Protein AF-A0A3M1MMJ2-F1 (afdb_monomer_lite)

Foldseek 3Di:
DVVVVVVVCCVVVVVVVVVVVVVVVVVVVVVVLQVDDLAFDADPNDTDPSPNHVCNVCVVVVVVVVCVVCCVPPVDPVVVVVVCPDPVNVVVVVVVVVVD

Secondary structure (DSSP, 8-state):
-HHHHHHHHHHHHHHHHHHHHHHHHHHHHHHHHHH--SS--EETTEEPTT-S-HHHHTHHHHHHHHHHHHHHHTS-HHHHHHHHHSHHHHHHHHHHHHT-

Sequence (100 aa):
MTGIATEQIVTWLAPPLLGAFIGYLTNSIAIRMLFRPLRPWHVLGLRVPLTPGIIPARRGELAERMGETVGRHLLTADDVARVLGQEGFRRTLRRAVQEK

Structure (mmCIF, N/CA/C/O backbone):
data_AF-A0A3M1MMJ2-F1
#
_entry.id   AF-A0A3M1MMJ2-F1
#
loop_
_atom_site.group_PDB
_atom_site.id
_atom_site.type_symbol
_atom_site.label_atom_id
_atom_site.label_alt_id
_atom_site.label_comp_id
_atom_site.label_asym_id
_atom_site.label_entity_id
_atom_site.label_seq_id
_atom_site.pdbx_PDB_ins_code
_atom_site.Cartn_x
_atom_site.Cartn_y
_atom_site.Cartn_z
_atom_site.occupancy
_atom_site.B_iso_or_equiv
_atom_site.auth_seq_id
_atom_site.auth_comp_id
_atom_site.auth_asym_id
_atom_site.auth_atom_id
_atom_site.pdbx_PDB_model_num
ATOM 1 N N . MET A 1 1 ? 38.188 10.066 -35.995 1.00 54.19 1 MET A N 1
ATOM 2 C CA . MET A 1 1 ? 38.343 9.520 -34.624 1.00 54.19 1 MET A CA 1
ATOM 3 C C . MET A 1 1 ? 37.152 9.815 -33.706 1.00 54.19 1 MET A C 1
ATOM 5 O O . MET A 1 1 ? 37.003 9.114 -32.720 1.00 54.19 1 MET A O 1
ATOM 9 N N . THR A 1 2 ? 36.270 10.774 -34.021 1.00 62.38 2 THR A N 1
ATOM 10 C CA . THR A 1 2 ? 35.081 11.098 -33.204 1.00 62.38 2 THR A CA 1
ATOM 11 C C . THR A 1 2 ? 33.915 10.114 -33.366 1.00 62.38 2 THR A C 1
ATOM 13 O O . THR A 1 2 ? 33.275 9.794 -32.375 1.00 62.38 2 THR A O 1
ATOM 16 N N . GLY A 1 3 ? 33.685 9.557 -34.564 1.00 60.69 3 GLY A N 1
ATOM 17 C CA . GLY A 1 3 ? 32.563 8.631 -34.804 1.00 60.69 3 GLY 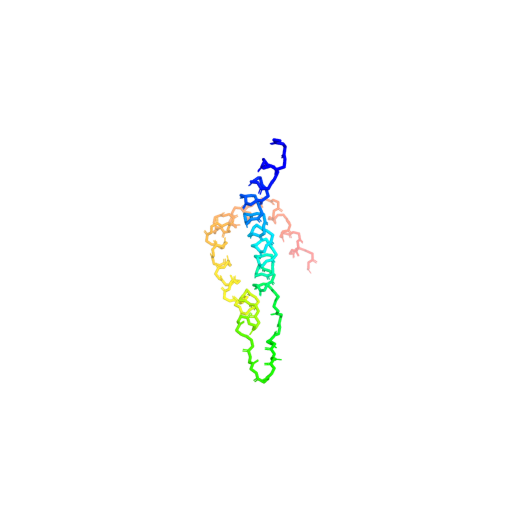A CA 1
ATOM 18 C C . GLY A 1 3 ? 32.635 7.313 -34.020 1.00 60.69 3 GLY A C 1
ATOM 19 O O . GLY A 1 3 ? 31.620 6.830 -33.543 1.00 60.69 3 GLY A O 1
ATOM 20 N N . ILE A 1 4 ? 33.837 6.764 -33.800 1.00 63.81 4 ILE A N 1
ATOM 21 C CA . ILE A 1 4 ? 34.007 5.489 -33.076 1.00 63.81 4 ILE A CA 1
ATOM 22 C C . ILE A 1 4 ? 33.649 5.649 -31.589 1.00 63.81 4 ILE A C 1
ATOM 24 O O . ILE A 1 4 ? 33.048 4.759 -30.997 1.00 63.81 4 ILE A O 1
ATOM 28 N N . ALA A 1 5 ? 33.962 6.804 -30.994 1.00 70.38 5 ALA A N 1
ATOM 29 C CA . ALA A 1 5 ? 33.637 7.089 -29.600 1.00 70.38 5 ALA A CA 1
ATOM 30 C C . ALA A 1 5 ? 32.126 7.279 -29.388 1.00 70.38 5 ALA A C 1
ATOM 32 O O . ALA A 1 5 ? 31.583 6.798 -28.397 1.00 70.38 5 ALA A O 1
ATOM 33 N N . THR A 1 6 ? 31.428 7.936 -30.322 1.00 74.44 6 THR A N 1
ATOM 34 C CA . THR A 1 6 ? 29.974 8.146 -30.222 1.00 74.44 6 THR A CA 1
ATOM 35 C C . THR A 1 6 ? 29.202 6.830 -30.347 1.00 74.44 6 THR A C 1
ATOM 37 O O . THR A 1 6 ? 28.338 6.559 -29.517 1.00 74.44 6 THR A O 1
ATOM 40 N N . GLU A 1 7 ? 29.569 5.974 -31.305 1.00 77.62 7 GLU A N 1
ATOM 41 C CA . GLU A 1 7 ? 28.973 4.637 -31.476 1.00 77.62 7 GLU A CA 1
ATOM 42 C C . GLU A 1 7 ? 29.192 3.747 -30.239 1.00 77.62 7 GLU A C 1
ATOM 44 O O . GLU A 1 7 ? 28.292 3.020 -29.805 1.00 77.62 7 GLU A O 1
ATOM 49 N N . GLN A 1 8 ? 30.367 3.847 -29.607 1.00 78.19 8 GLN A N 1
ATOM 50 C CA . GLN A 1 8 ? 30.656 3.135 -28.361 1.00 78.19 8 GLN A CA 1
ATOM 51 C C . GLN A 1 8 ? 29.820 3.661 -27.187 1.00 78.19 8 GLN A C 1
ATOM 53 O O . GLN A 1 8 ? 29.227 2.864 -26.465 1.00 78.19 8 GLN A O 1
ATOM 58 N N . ILE A 1 9 ? 29.699 4.980 -27.012 1.00 81.69 9 ILE A N 1
ATOM 59 C CA . ILE A 1 9 ? 28.876 5.562 -25.937 1.00 81.69 9 ILE A CA 1
ATOM 60 C C . ILE A 1 9 ? 27.416 5.121 -26.075 1.00 81.69 9 ILE A C 1
ATOM 62 O O . ILE A 1 9 ? 26.807 4.693 -25.094 1.00 81.69 9 ILE A O 1
ATOM 66 N N . VAL A 1 10 ? 26.866 5.177 -27.289 1.00 83.94 10 VAL A N 1
ATOM 67 C CA . VAL A 1 10 ? 25.486 4.752 -27.554 1.00 83.94 10 VAL A CA 1
ATOM 68 C C . VAL A 1 10 ? 25.312 3.264 -27.251 1.00 83.94 10 VAL A C 1
ATOM 70 O O . VAL A 1 10 ? 24.367 2.896 -26.560 1.00 83.94 10 VAL A O 1
ATOM 73 N N . THR A 1 11 ? 26.246 2.412 -27.677 1.00 87.69 11 THR A N 1
ATOM 74 C CA . THR A 1 11 ? 26.166 0.959 -27.450 1.00 87.69 11 THR A CA 1
ATOM 75 C C . THR A 1 11 ? 26.168 0.585 -25.964 1.00 87.69 11 THR A C 1
ATOM 77 O O . THR A 1 11 ? 25.446 -0.324 -25.558 1.00 87.69 11 THR A O 1
ATOM 80 N N . TRP A 1 12 ? 26.941 1.288 -25.133 1.00 90.62 12 TRP A N 1
ATOM 81 C CA . TRP A 1 12 ? 27.043 0.985 -23.701 1.00 90.62 12 TRP A CA 1
ATOM 82 C C . TRP A 1 12 ? 25.938 1.637 -22.865 1.00 90.62 12 TRP A C 1
ATOM 84 O O . TRP A 1 12 ? 25.525 1.078 -21.848 1.00 90.62 12 TRP A O 1
ATOM 94 N N . LEU A 1 13 ? 25.442 2.803 -23.284 1.00 91.12 13 LEU A N 1
ATOM 95 C CA . LEU A 1 13 ? 24.463 3.571 -22.518 1.00 91.12 13 LEU A CA 1
ATOM 96 C C . LEU A 1 13 ? 23.012 3.281 -22.926 1.00 91.12 13 LEU A C 1
ATOM 98 O O . LEU A 1 13 ? 22.111 3.391 -22.092 1.00 91.12 13 LEU A O 1
ATOM 102 N N . ALA A 1 14 ? 22.764 2.871 -24.173 1.00 92.19 14 ALA A N 1
ATOM 103 C CA . ALA A 1 14 ? 21.411 2.595 -24.650 1.00 92.19 14 ALA A CA 1
ATOM 104 C C . ALA A 1 14 ? 20.714 1.450 -23.886 1.00 92.19 14 ALA A C 1
ATOM 106 O O . ALA A 1 14 ? 19.574 1.659 -23.465 1.00 92.19 14 ALA A O 1
ATOM 107 N N . PRO A 1 15 ? 21.341 0.281 -23.624 1.00 94.06 15 PRO A N 1
ATOM 108 C CA . PRO A 1 15 ? 20.653 -0.813 -22.934 1.00 94.06 15 PRO A CA 1
ATOM 109 C C . PRO A 1 15 ? 20.248 -0.477 -21.485 1.00 94.06 15 PRO A C 1
ATOM 111 O O . PRO A 1 15 ? 19.088 -0.716 -21.136 1.00 94.06 15 PRO A O 1
ATOM 114 N N . PRO A 1 16 ? 21.112 0.128 -20.640 1.00 95.25 16 PRO A N 1
ATOM 115 C CA . PRO A 1 16 ? 20.719 0.560 -19.299 1.00 95.25 16 PRO A CA 1
ATOM 116 C C . PRO A 1 16 ? 19.618 1.622 -19.296 1.00 95.25 16 PRO A C 1
ATOM 118 O O . PRO A 1 16 ? 18.702 1.535 -18.481 1.00 95.25 16 PRO A O 1
ATOM 121 N N . LEU A 1 17 ? 19.667 2.602 -20.207 1.00 95.75 17 LEU A N 1
ATOM 122 C CA . LEU A 1 17 ? 18.630 3.635 -20.305 1.00 95.75 17 LEU A CA 1
ATOM 123 C C . LEU A 1 17 ? 17.279 3.044 -20.707 1.00 95.75 17 LEU A C 1
ATOM 125 O O . LEU A 1 17 ? 16.253 3.385 -20.116 1.00 95.75 17 LEU A O 1
ATOM 129 N N . LEU A 1 18 ? 17.277 2.126 -21.675 1.00 96.00 18 LEU A N 1
ATOM 130 C CA . LEU A 1 18 ? 16.062 1.439 -22.100 1.00 96.00 18 LEU A CA 1
ATOM 131 C C . LEU A 1 18 ? 15.495 0.577 -20.963 1.00 96.00 18 LEU A C 1
ATOM 133 O O . LEU A 1 18 ? 14.296 0.617 -20.689 1.00 96.00 18 LEU A O 1
ATOM 137 N N . GLY A 1 19 ? 16.365 -0.153 -20.259 1.00 96.12 19 GLY A N 1
ATOM 138 C CA . GLY A 1 19 ? 15.996 -0.947 -19.090 1.0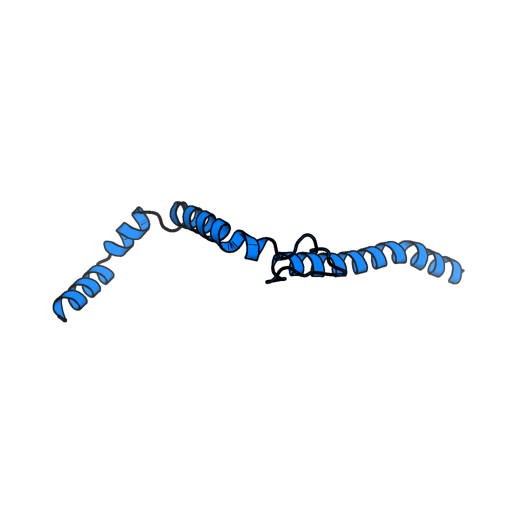0 96.12 19 GLY A CA 1
ATOM 139 C C . GLY A 1 19 ? 15.428 -0.091 -17.958 1.00 96.12 19 GLY A C 1
ATOM 140 O O . GLY A 1 19 ? 14.397 -0.439 -17.386 1.00 96.12 19 GLY A O 1
ATOM 141 N N . ALA A 1 20 ? 16.036 1.063 -17.682 1.00 96.50 20 ALA A N 1
ATOM 142 C CA . ALA A 1 20 ? 15.539 2.018 -16.697 1.00 96.50 20 ALA A CA 1
ATOM 143 C C . ALA A 1 20 ? 14.168 2.582 -17.095 1.00 96.50 20 ALA A C 1
ATOM 145 O O . ALA A 1 20 ? 13.275 2.659 -16.254 1.00 96.50 20 ALA A O 1
ATOM 146 N N . PHE A 1 21 ? 13.965 2.918 -18.372 1.00 97.50 21 PHE A N 1
ATOM 147 C CA . PHE A 1 21 ? 12.685 3.416 -18.876 1.00 97.50 21 PHE A CA 1
ATOM 148 C C . PHE A 1 21 ? 11.571 2.364 -18.770 1.00 97.50 21 PHE A C 1
ATOM 150 O O . PHE A 1 21 ? 10.510 2.638 -18.204 1.00 97.50 21 PHE A O 1
ATOM 157 N N . ILE A 1 22 ? 11.819 1.143 -19.253 1.00 97.12 22 ILE A N 1
ATOM 158 C CA . ILE A 1 22 ? 10.851 0.036 -19.191 1.00 97.12 22 ILE A CA 1
ATOM 159 C C . ILE A 1 22 ? 10.579 -0.356 -17.737 1.00 97.12 22 ILE A C 1
ATOM 161 O O . ILE A 1 22 ? 9.422 -0.557 -17.358 1.00 97.12 22 ILE A O 1
ATOM 165 N N . GLY A 1 23 ? 11.626 -0.435 -16.915 1.00 96.81 23 GLY A N 1
ATOM 166 C CA . GLY A 1 23 ? 11.525 -0.737 -15.492 1.00 96.81 23 GLY A CA 1
ATOM 167 C C . GLY A 1 23 ? 10.696 0.306 -14.752 1.00 96.81 23 GLY A C 1
ATOM 168 O O . GLY A 1 23 ? 9.767 -0.053 -14.032 1.00 96.81 23 GLY A O 1
ATOM 169 N N . TYR A 1 24 ? 10.959 1.594 -14.988 1.00 96.75 24 TYR A N 1
ATOM 170 C CA . TYR A 1 24 ? 10.187 2.688 -14.403 1.00 96.75 24 TYR A CA 1
ATOM 171 C C . TYR A 1 24 ? 8.714 2.632 -14.821 1.00 96.75 24 TYR A C 1
ATOM 173 O O . TYR A 1 24 ? 7.824 2.680 -13.967 1.00 96.75 24 TYR A O 1
ATOM 181 N N . LEU A 1 25 ? 8.448 2.472 -16.120 1.00 97.12 25 LEU A N 1
ATOM 182 C CA . LEU A 1 25 ? 7.090 2.411 -16.652 1.00 97.12 25 LEU A CA 1
ATOM 183 C C . LEU A 1 25 ? 6.315 1.220 -16.073 1.00 97.12 25 LEU A C 1
ATOM 185 O O . LEU A 1 25 ? 5.210 1.381 -15.552 1.00 97.12 25 LEU A O 1
ATOM 189 N N . THR A 1 26 ? 6.912 0.031 -16.112 1.00 95.00 26 THR A N 1
ATOM 190 C CA . THR A 1 26 ? 6.270 -1.208 -15.657 1.00 95.00 26 THR A CA 1
ATOM 191 C C . THR A 1 26 ? 6.067 -1.206 -14.145 1.00 95.00 26 THR A C 1
ATOM 193 O O . THR A 1 26 ? 4.986 -1.557 -13.676 1.00 95.00 26 THR A O 1
ATOM 196 N N . ASN A 1 27 ? 7.060 -0.756 -13.372 1.00 95.88 27 ASN A N 1
ATOM 197 C CA . ASN A 1 27 ? 6.954 -0.679 -11.916 1.00 95.88 27 ASN A CA 1
ATOM 198 C C . ASN A 1 27 ? 5.873 0.321 -11.482 1.00 95.88 27 ASN A C 1
ATOM 200 O O . ASN A 1 27 ? 5.074 0.028 -10.594 1.00 95.88 27 ASN A O 1
ATOM 204 N N . SER A 1 28 ? 5.785 1.470 -12.159 1.00 94.75 28 SER A N 1
ATOM 205 C CA . SER A 1 28 ? 4.716 2.449 -11.929 1.00 94.75 28 SER A CA 1
ATOM 206 C C . SER A 1 28 ? 3.327 1.837 -12.159 1.00 94.75 28 SER A C 1
ATOM 208 O O . SER A 1 28 ? 2.423 1.983 -11.328 1.00 94.75 28 SER A O 1
ATOM 210 N N . ILE A 1 29 ? 3.164 1.066 -13.240 1.00 92.19 29 ILE A N 1
ATOM 211 C CA . ILE A 1 29 ? 1.917 0.348 -13.532 1.00 92.19 29 ILE A CA 1
ATOM 212 C C . ILE A 1 29 ? 1.635 -0.721 -12.467 1.00 92.19 29 ILE A C 1
ATOM 214 O O . ILE A 1 29 ? 0.508 -0.795 -11.978 1.00 92.19 29 ILE A O 1
ATOM 218 N N . ALA A 1 30 ? 2.636 -1.504 -12.063 1.00 91.25 30 ALA A N 1
ATOM 219 C CA . ALA A 1 30 ? 2.491 -2.561 -11.063 1.00 91.25 30 ALA A CA 1
ATOM 220 C C . ALA A 1 30 ? 2.047 -2.012 -9.698 1.00 91.25 30 ALA A C 1
ATOM 222 O O . ALA A 1 30 ? 1.099 -2.527 -9.099 1.00 91.25 30 ALA A O 1
ATOM 223 N N . ILE A 1 31 ? 2.659 -0.912 -9.243 1.00 92.50 31 ILE A N 1
ATOM 224 C CA . ILE A 1 31 ? 2.233 -0.212 -8.024 1.00 92.50 31 ILE A CA 1
ATOM 225 C C . ILE A 1 31 ? 0.776 0.228 -8.171 1.00 92.50 31 ILE A C 1
ATOM 227 O O . ILE A 1 31 ? -0.037 -0.007 -7.276 1.00 92.50 31 ILE A O 1
ATOM 231 N N . ARG A 1 32 ? 0.397 0.798 -9.321 1.00 90.19 32 ARG A N 1
ATOM 232 C CA . ARG A 1 32 ? -0.993 1.198 -9.571 1.00 90.19 32 ARG A CA 1
ATOM 233 C C . ARG A 1 32 ? -1.956 0.005 -9.546 1.00 90.19 32 ARG A C 1
ATOM 235 O O . ARG A 1 32 ? -3.060 0.159 -9.024 1.00 90.19 32 ARG A O 1
ATOM 242 N N . MET A 1 33 ? -1.538 -1.167 -10.031 1.00 90.12 33 MET A N 1
ATOM 243 C CA . MET A 1 33 ? -2.328 -2.408 -10.049 1.00 90.12 33 MET A CA 1
ATOM 244 C C . MET A 1 33 ? -2.639 -2.963 -8.654 1.00 90.12 33 MET A C 1
ATOM 246 O O . MET A 1 33 ? -3.725 -3.506 -8.443 1.00 90.12 33 MET A O 1
ATOM 250 N N . LEU A 1 34 ? -1.743 -2.776 -7.678 1.00 89.31 34 LEU A N 1
ATOM 251 C CA . LEU A 1 34 ? -1.982 -3.197 -6.290 1.00 89.31 34 LEU A CA 1
ATOM 252 C C . LEU A 1 34 ? -3.189 -2.487 -5.661 1.00 89.31 34 LEU A C 1
ATOM 254 O O . LEU A 1 34 ? -3.933 -3.109 -4.900 1.00 89.31 34 LEU A O 1
ATOM 258 N N . PHE A 1 35 ? -3.392 -1.208 -6.000 1.00 88.31 35 PHE A N 1
ATOM 259 C CA . PHE A 1 35 ? -4.473 -0.371 -5.464 1.00 88.31 35 PHE A CA 1
ATOM 260 C C . PHE A 1 35 ? -5.696 -0.280 -6.392 1.00 88.31 35 PHE A C 1
ATOM 262 O O . PHE A 1 35 ? -6.817 -0.087 -5.921 1.00 88.31 35 PHE A O 1
ATOM 269 N N . ARG A 1 36 ? -5.506 -0.404 -7.710 1.00 85.19 36 ARG A N 1
ATOM 270 C CA . ARG A 1 36 ? -6.556 -0.341 -8.740 1.00 85.19 36 ARG A CA 1
ATOM 271 C C . ARG A 1 36 ? -6.285 -1.441 -9.769 1.00 85.19 36 ARG A C 1
ATOM 273 O O . ARG A 1 36 ? -5.341 -1.298 -10.531 1.00 85.19 36 ARG A O 1
ATOM 280 N N . PRO A 1 37 ? -7.119 -2.484 -9.870 1.00 78.12 37 PRO A N 1
ATOM 281 C CA . PRO A 1 37 ? -8.517 -2.279 -10.244 1.00 78.12 37 PRO A CA 1
ATOM 282 C C . PRO A 1 37 ? -9.504 -2.658 -9.137 1.00 78.12 37 PRO A C 1
ATOM 284 O O . PRO A 1 37 ? -9.341 -3.652 -8.441 1.00 78.12 37 PRO A O 1
ATOM 287 N N . LEU A 1 38 ? -10.563 -1.858 -8.988 1.00 79.06 38 LEU A N 1
ATOM 288 C CA . LEU A 1 38 ? -11.600 -2.044 -7.959 1.00 79.06 38 LEU A CA 1
ATOM 289 C C . LEU A 1 38 ? -12.559 -3.201 -8.281 1.00 79.06 38 LEU A C 1
ATOM 291 O O . LEU A 1 38 ? -13.317 -3.640 -7.422 1.00 79.06 38 LEU A O 1
ATOM 295 N N . ARG A 1 39 ? -12.553 -3.666 -9.532 1.00 79.56 39 ARG A N 1
ATOM 296 C CA . ARG A 1 39 ? -13.402 -4.743 -10.043 1.00 79.56 39 ARG A CA 1
ATOM 297 C C . ARG A 1 39 ? -12.541 -5.733 -10.831 1.00 79.56 39 ARG A C 1
ATOM 299 O O . ARG A 1 39 ? -11.561 -5.301 -11.439 1.00 79.56 39 ARG A O 1
ATOM 306 N N . PRO A 1 40 ? -12.881 -7.032 -10.827 1.00 80.81 40 PRO A N 1
ATOM 307 C CA . PRO A 1 40 ? -12.200 -8.015 -11.659 1.00 80.81 40 PRO A CA 1
ATOM 308 C C . PRO A 1 40 ? -12.394 -7.667 -13.135 1.00 80.81 40 PRO A C 1
ATOM 310 O O . PRO A 1 40 ? -13.510 -7.372 -13.571 1.00 80.81 40 PRO A O 1
ATOM 313 N N . TRP A 1 41 ? -11.305 -7.684 -13.894 1.00 83.38 41 TRP A N 1
ATOM 314 C CA . TRP A 1 41 ? -11.344 -7.483 -15.337 1.00 83.38 41 TRP A CA 1
ATOM 315 C C . TRP A 1 41 ? -11.339 -8.841 -16.036 1.00 83.38 41 TRP A C 1
ATOM 317 O O . TRP A 1 41 ? -10.620 -9.758 -15.633 1.00 83.38 41 TRP A O 1
ATOM 327 N N . HIS A 1 42 ? -12.151 -8.957 -17.084 1.00 84.88 42 HIS A N 1
ATOM 328 C CA . HIS A 1 42 ? -12.216 -10.137 -17.939 1.00 84.88 42 HIS A CA 1
ATOM 329 C C . HIS A 1 42 ? -11.774 -9.719 -19.336 1.00 84.88 42 HIS A C 1
ATOM 331 O O . HIS A 1 42 ? -12.365 -8.815 -19.925 1.00 84.88 42 HIS A O 1
ATOM 337 N N . VAL A 1 43 ? -10.725 -10.357 -19.845 1.00 85.56 43 VAL A N 1
ATOM 338 C CA . VAL A 1 43 ? -10.209 -10.125 -21.196 1.00 85.56 43 VAL A CA 1
ATOM 339 C C . VAL A 1 43 ? -10.243 -11.462 -21.919 1.00 85.56 43 VAL A C 1
ATOM 341 O O . VAL A 1 43 ? -9.764 -12.457 -21.383 1.00 85.56 43 VAL A O 1
ATOM 344 N N . LEU A 1 44 ? -10.845 -11.503 -23.112 1.00 82.69 44 LEU A N 1
ATOM 345 C CA . LEU A 1 44 ? -10.972 -12.726 -23.923 1.00 82.69 44 LEU A CA 1
ATOM 346 C C . LEU A 1 44 ? -11.605 -13.913 -23.159 1.00 82.69 44 LEU A C 1
ATOM 348 O O . LEU A 1 44 ? -11.228 -15.062 -23.353 1.00 82.69 44 LEU A O 1
ATOM 352 N N . GLY A 1 45 ? -12.549 -13.638 -22.251 1.00 82.56 45 GLY A N 1
ATOM 353 C CA . GLY A 1 45 ? -13.216 -14.663 -21.434 1.00 82.56 45 GLY A CA 1
ATOM 354 C C . GLY A 1 45 ? -12.396 -15.194 -20.250 1.00 82.56 45 GLY A C 1
ATOM 355 O O . GLY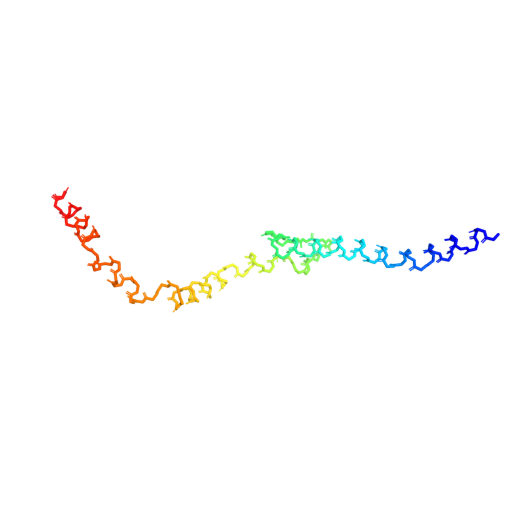 A 1 45 ? -12.935 -15.930 -19.428 1.00 82.56 45 GLY A O 1
ATOM 356 N N . LEU A 1 46 ? -11.131 -14.784 -20.103 1.00 82.50 46 LEU A N 1
ATOM 357 C CA . LEU A 1 46 ? -10.267 -15.150 -18.982 1.00 82.50 46 LEU A CA 1
ATOM 358 C C . LEU A 1 46 ? -10.198 -14.010 -17.959 1.00 82.50 46 LEU A C 1
ATOM 360 O O . LEU A 1 46 ? -10.085 -12.828 -18.299 1.00 82.50 46 LEU A O 1
ATOM 364 N N . ARG A 1 47 ? -10.265 -14.367 -16.674 1.00 81.50 47 ARG A N 1
ATOM 365 C CA . ARG A 1 47 ? -10.076 -13.414 -15.578 1.00 81.50 47 ARG A CA 1
ATOM 366 C C . ARG A 1 47 ? -8.601 -13.045 -15.484 1.00 81.50 47 ARG A C 1
ATOM 368 O O . ARG A 1 47 ? -7.750 -13.922 -15.353 1.00 81.50 47 ARG A O 1
ATOM 375 N N . VAL A 1 48 ? -8.308 -11.748 -15.496 1.00 83.06 48 VAL A N 1
ATOM 376 C CA . VAL A 1 48 ? -6.925 -11.271 -15.420 1.00 83.06 48 VAL A CA 1
ATOM 377 C C . VAL A 1 48 ? -6.361 -11.560 -14.017 1.00 83.06 48 VAL A C 1
ATOM 379 O O . VAL A 1 48 ? -6.980 -11.139 -13.026 1.00 83.06 48 VAL A O 1
ATOM 382 N N . PRO A 1 49 ? -5.212 -12.262 -13.898 1.00 72.31 49 PRO A N 1
ATOM 383 C CA . PRO A 1 49 ? -4.551 -12.467 -12.612 1.00 72.31 49 PRO A CA 1
ATOM 384 C C . PRO A 1 49 ? -4.183 -11.103 -12.014 1.00 72.31 49 PRO A C 1
ATOM 386 O O . PRO A 1 49 ? -3.848 -10.179 -12.746 1.00 72.31 49 PRO A O 1
ATOM 389 N N . LEU A 1 50 ? -4.273 -10.956 -10.688 1.00 72.19 50 LEU A N 1
ATOM 390 C CA . LEU A 1 50 ? -4.100 -9.673 -9.975 1.00 72.19 50 LEU A CA 1
ATOM 391 C C . LEU A 1 50 ? -5.244 -8.652 -10.174 1.00 72.19 50 LEU A C 1
ATOM 393 O O . LEU A 1 50 ? -5.062 -7.461 -9.921 1.00 72.19 50 LEU A O 1
ATOM 397 N N . THR A 1 51 ? -6.443 -9.104 -10.572 1.00 83.94 51 THR A N 1
ATOM 398 C CA . THR A 1 51 ? -7.664 -8.277 -10.563 1.00 83.94 51 THR A CA 1
ATOM 399 C C . THR A 1 51 ? -8.798 -8.920 -9.736 1.00 83.94 51 THR A C 1
ATOM 401 O O . THR A 1 51 ? -9.147 -10.094 -9.940 1.00 83.94 51 THR A O 1
ATOM 404 N N . PRO A 1 52 ? -9.438 -8.195 -8.796 1.00 81.31 52 PRO A N 1
ATOM 405 C CA . PRO A 1 52 ? -9.153 -6.827 -8.345 1.00 81.31 52 PRO A CA 1
ATOM 406 C C . PRO A 1 52 ? -7.791 -6.708 -7.637 1.00 81.31 52 PRO A C 1
ATOM 408 O O . PRO A 1 52 ? -7.183 -7.721 -7.295 1.00 81.31 52 PRO A O 1
ATOM 411 N N . GLY A 1 53 ? -7.310 -5.478 -7.439 1.00 87.06 53 GLY A N 1
ATOM 412 C CA . GLY A 1 53 ? -6.026 -5.223 -6.777 1.00 87.06 53 GLY A CA 1
ATOM 413 C C . GLY A 1 53 ? -5.957 -5.880 -5.392 1.00 87.06 53 GLY A C 1
ATOM 414 O O . GLY A 1 53 ? -6.970 -5.997 -4.699 1.00 87.06 53 GLY A O 1
ATOM 415 N N . ILE A 1 54 ? -4.766 -6.315 -4.972 1.00 86.25 54 ILE A N 1
ATOM 416 C CA . ILE A 1 54 ? -4.585 -7.103 -3.737 1.00 86.25 54 ILE A CA 1
ATOM 417 C C . ILE A 1 54 ? -5.045 -6.326 -2.494 1.00 86.25 54 ILE A C 1
ATOM 419 O O . ILE A 1 54 ? -5.714 -6.887 -1.625 1.00 86.25 54 ILE A O 1
ATOM 423 N N . ILE A 1 55 ? -4.727 -5.029 -2.424 1.00 88.12 55 ILE A N 1
ATOM 424 C CA . ILE A 1 55 ? -5.055 -4.172 -1.277 1.00 88.12 55 ILE A CA 1
ATOM 425 C C . ILE A 1 55 ? -6.573 -3.991 -1.122 1.00 88.12 55 ILE A C 1
ATOM 427 O O . ILE A 1 55 ? -7.092 -4.303 -0.049 1.00 88.12 55 ILE A O 1
ATOM 431 N N . PRO A 1 56 ? -7.334 -3.551 -2.149 1.00 85.00 56 PRO A N 1
ATOM 432 C CA . PRO A 1 56 ? -8.785 -3.453 -2.020 1.00 85.00 56 PRO A CA 1
ATOM 433 C C . PRO A 1 56 ? -9.457 -4.817 -1.807 1.00 85.00 56 PRO A C 1
ATOM 435 O O . PRO A 1 56 ? -10.462 -4.874 -1.098 1.00 85.00 56 PRO A O 1
ATOM 438 N N . ALA A 1 57 ? -8.904 -5.909 -2.353 1.00 87.56 57 ALA A N 1
ATOM 439 C CA . ALA A 1 57 ? -9.440 -7.258 -2.158 1.00 87.56 57 ALA A CA 1
ATOM 440 C C . ALA A 1 57 ? -9.361 -7.734 -0.695 1.00 87.56 57 ALA A C 1
ATOM 442 O O . ALA A 1 57 ? -10.265 -8.426 -0.234 1.00 87.56 57 ALA A O 1
ATOM 443 N N . ARG A 1 58 ? -8.314 -7.336 0.043 1.00 89.62 58 ARG A N 1
ATOM 444 C CA . ARG A 1 58 ? -8.080 -7.719 1.451 1.00 89.62 58 ARG A CA 1
ATOM 445 C C . ARG A 1 58 ? -8.264 -6.569 2.442 1.00 89.62 58 ARG A C 1
ATOM 447 O O . ARG A 1 58 ? -7.784 -6.639 3.568 1.00 89.62 58 ARG A O 1
ATOM 454 N N . ARG A 1 59 ? -8.981 -5.508 2.057 1.00 89.31 59 ARG A N 1
ATOM 455 C CA . ARG A 1 59 ? -9.155 -4.296 2.880 1.00 89.31 59 ARG A CA 1
ATOM 456 C C . ARG A 1 59 ? -9.685 -4.563 4.296 1.00 89.31 59 ARG A C 1
ATOM 458 O O . ARG A 1 59 ? -9.281 -3.869 5.218 1.00 89.31 59 ARG A O 1
ATOM 465 N N . GLY A 1 60 ? -10.573 -5.550 4.460 1.00 91.88 60 GLY A N 1
ATOM 466 C CA . GLY A 1 60 ? -11.141 -5.915 5.763 1.00 91.88 60 GLY A CA 1
ATOM 467 C C . GLY A 1 60 ? -10.097 -6.536 6.689 1.00 91.88 60 GLY A C 1
ATOM 468 O O . GLY A 1 60 ? -9.887 -6.042 7.788 1.00 91.88 60 GLY A O 1
ATOM 469 N N . GLU A 1 61 ? -9.376 -7.543 6.191 1.00 93.50 61 GLU A N 1
ATOM 470 C CA . GLU A 1 61 ? -8.264 -8.189 6.903 1.00 93.50 61 GLU A CA 1
ATOM 471 C C . GLU A 1 61 ? -7.159 -7.179 7.260 1.00 93.50 61 GLU A C 1
ATOM 473 O O . GLU A 1 61 ? -6.606 -7.205 8.358 1.00 93.50 61 GLU A O 1
ATOM 478 N N . LEU A 1 62 ? -6.854 -6.249 6.346 1.00 91.19 62 LEU A N 1
ATOM 479 C CA . LEU A 1 62 ? -5.890 -5.180 6.602 1.00 91.19 62 LEU A CA 1
ATOM 480 C C . LEU A 1 62 ? -6.351 -4.253 7.732 1.00 91.19 62 LEU A C 1
ATOM 482 O O . LEU A 1 62 ? -5.559 -3.947 8.617 1.00 91.19 62 LEU A O 1
ATOM 486 N N . ALA A 1 63 ? -7.612 -3.814 7.701 1.00 93.62 63 ALA A N 1
ATOM 487 C CA . ALA A 1 63 ? -8.176 -2.928 8.714 1.00 93.62 63 ALA A CA 1
ATOM 488 C C . ALA A 1 63 ? -8.177 -3.572 10.106 1.00 93.62 63 ALA A C 1
ATOM 490 O O . ALA A 1 63 ? -7.827 -2.907 11.077 1.00 93.62 63 ALA A O 1
ATOM 491 N N . GLU A 1 64 ? -8.505 -4.861 10.197 1.00 95.31 64 GLU A N 1
ATOM 492 C CA . GLU A 1 64 ? -8.473 -5.614 11.452 1.00 95.31 64 GLU A CA 1
ATOM 493 C C . GLU A 1 64 ? -7.054 -5.683 12.029 1.00 95.31 64 GLU A C 1
ATOM 495 O O . GLU A 1 64 ? -6.819 -5.235 13.151 1.00 95.31 64 GLU A O 1
ATOM 500 N N . ARG A 1 65 ? -6.075 -6.137 11.236 1.00 92.94 65 ARG A N 1
ATOM 501 C CA . ARG A 1 65 ? -4.672 -6.239 11.677 1.00 92.94 65 ARG A CA 1
ATOM 502 C C . ARG A 1 65 ? -4.064 -4.878 12.021 1.00 92.94 65 ARG A C 1
ATOM 504 O O . ARG A 1 65 ? -3.293 -4.760 12.976 1.00 92.94 65 ARG A O 1
ATOM 511 N N . MET A 1 66 ? -4.393 -3.842 11.245 1.00 90.88 66 MET A N 1
ATOM 512 C CA . MET A 1 66 ? -3.980 -2.469 11.540 1.00 90.88 66 MET A CA 1
ATOM 513 C C . MET A 1 66 ? -4.604 -1.982 12.847 1.00 90.88 66 MET A C 1
ATOM 515 O O . MET A 1 66 ? -3.882 -1.453 13.685 1.00 90.88 66 MET A O 1
ATOM 519 N N . GLY A 1 67 ? -5.904 -2.200 13.049 1.00 91.62 67 GLY A N 1
ATOM 520 C CA . GLY A 1 67 ? -6.607 -1.836 14.278 1.00 91.62 67 GLY A CA 1
ATOM 521 C C . GLY A 1 67 ? -6.032 -2.535 15.506 1.00 91.62 67 GLY A C 1
ATOM 522 O O . GLY A 1 67 ? -5.795 -1.888 16.519 1.00 91.62 67 GLY A O 1
ATOM 523 N N . GLU A 1 68 ? -5.716 -3.823 15.395 1.00 91.50 68 GLU A N 1
ATOM 524 C CA . GLU A 1 68 ? -5.081 -4.586 16.470 1.00 91.50 68 GLU A CA 1
ATOM 525 C C . GLU A 1 68 ? -3.685 -4.037 16.810 1.00 91.50 68 GLU A C 1
ATOM 527 O O . GLU A 1 68 ? -3.344 -3.837 17.975 1.00 91.50 68 GLU A O 1
ATOM 532 N N . THR A 1 69 ? -2.884 -3.727 15.787 1.00 90.75 69 THR A N 1
ATOM 533 C CA . THR A 1 69 ? -1.534 -3.169 15.961 1.00 90.75 69 THR A CA 1
ATOM 534 C C . THR A 1 69 ? -1.586 -1.770 16.582 1.00 90.75 69 THR A C 1
ATOM 536 O O . THR A 1 69 ? -0.864 -1.483 17.534 1.00 90.75 69 THR A O 1
ATOM 539 N N . VAL A 1 70 ? -2.470 -0.904 16.084 1.00 88.44 70 VAL A N 1
ATOM 540 C CA . VAL A 1 70 ? -2.680 0.452 16.613 1.00 88.44 70 VAL A CA 1
ATOM 541 C C . VAL A 1 70 ? -3.223 0.397 18.042 1.00 88.44 70 VAL A C 1
ATOM 543 O O . VAL A 1 70 ? -2.723 1.114 18.905 1.00 88.44 70 VAL A O 1
ATOM 546 N N . GLY A 1 71 ? -4.188 -0.480 18.321 1.00 85.94 71 GLY A N 1
ATOM 547 C CA . GLY A 1 71 ? -4.750 -0.669 19.658 1.00 85.94 71 GLY A CA 1
ATOM 548 C C . GLY A 1 71 ? -3.708 -1.140 20.670 1.00 85.94 71 GLY A C 1
ATOM 549 O O . GLY A 1 71 ? -3.6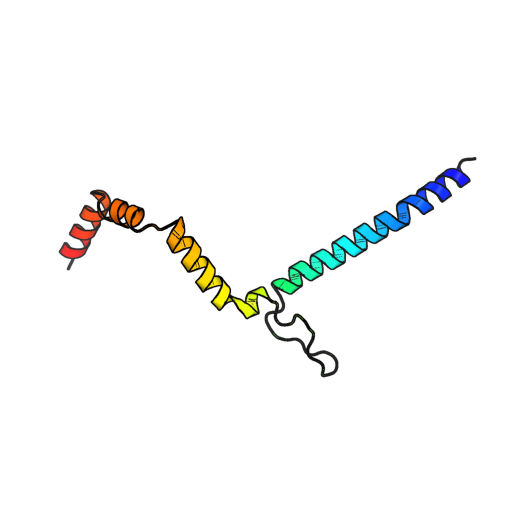63 -0.634 21.785 1.00 85.94 71 GLY A O 1
ATOM 550 N N . ARG A 1 72 ? -2.811 -2.051 20.273 1.00 83.31 72 ARG A N 1
ATOM 551 C CA . ARG A 1 72 ? -1.740 -2.539 21.154 1.00 83.31 72 ARG A CA 1
ATOM 552 C C . ARG A 1 72 ? -0.632 -1.512 21.402 1.00 83.31 72 ARG A C 1
ATOM 554 O O . ARG A 1 72 ? -0.068 -1.510 22.491 1.00 83.31 72 ARG A O 1
ATOM 561 N N . HIS A 1 73 ? -0.297 -0.676 20.417 1.00 81.38 73 HIS A N 1
ATOM 562 C CA . HIS A 1 73 ? 0.919 0.150 20.479 1.00 81.38 73 HIS A CA 1
ATOM 563 C C . HIS A 1 73 ? 0.691 1.660 20.608 1.00 81.38 73 HIS A C 1
ATOM 565 O O . HIS A 1 73 ? 1.582 2.348 21.095 1.00 81.38 73 HIS A O 1
ATOM 571 N N . LEU A 1 74 ? -0.453 2.190 20.167 1.00 80.88 74 LEU A N 1
ATOM 572 C CA . LEU A 1 74 ? -0.723 3.637 20.133 1.00 80.88 74 LEU A CA 1
ATOM 573 C C . LEU A 1 74 ? -1.870 4.066 21.053 1.00 80.88 74 LEU A C 1
ATOM 575 O O . LEU A 1 74 ? -1.932 5.228 21.441 1.00 80.88 74 LEU A O 1
ATOM 579 N N . LEU A 1 75 ? -2.786 3.154 21.384 1.00 78.19 75 LEU A N 1
ATOM 580 C CA . LEU A 1 75 ? -3.936 3.411 22.253 1.00 78.19 75 LEU A CA 1
ATOM 581 C C . LEU A 1 75 ? -3.928 2.432 23.425 1.00 78.19 75 LEU A C 1
ATOM 583 O O . LEU A 1 75 ? -4.819 1.595 23.565 1.00 78.19 75 LEU A O 1
ATOM 587 N N . THR A 1 76 ? -2.896 2.529 24.263 1.00 81.81 76 THR A N 1
ATOM 588 C CA . THR A 1 76 ? -2.819 1.691 25.461 1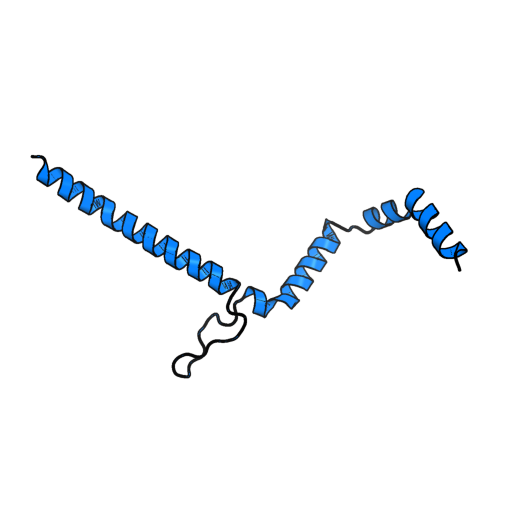.00 81.81 76 THR A CA 1
ATOM 589 C C . THR A 1 76 ? -3.933 2.054 26.446 1.00 81.81 76 THR A C 1
ATOM 591 O O . THR A 1 76 ? -4.411 3.192 26.491 1.00 81.81 76 THR A O 1
ATOM 594 N N . ALA A 1 77 ? -4.350 1.084 27.264 1.00 78.75 77 ALA A N 1
AT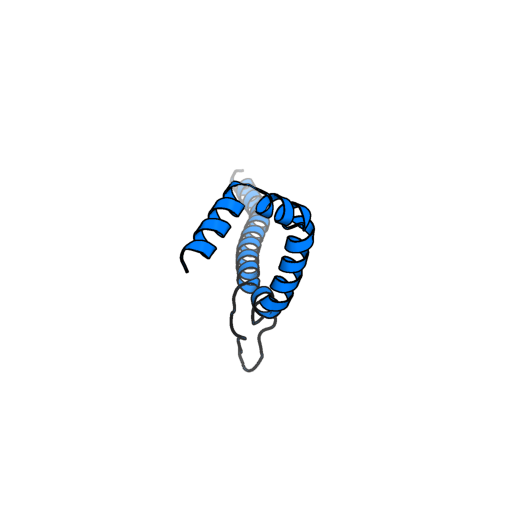OM 595 C CA . ALA A 1 77 ? -5.347 1.317 28.309 1.00 78.75 77 ALA A CA 1
ATOM 596 C C . ALA A 1 77 ? -4.927 2.455 29.261 1.00 78.75 77 ALA A C 1
ATOM 598 O O . ALA A 1 77 ? -5.774 3.228 29.708 1.00 78.75 77 ALA A O 1
ATOM 599 N N . ASP A 1 78 ? -3.622 2.601 29.501 1.00 80.50 78 ASP A N 1
ATOM 600 C CA . ASP A 1 78 ? -3.049 3.651 30.342 1.00 80.50 78 ASP A CA 1
ATOM 601 C C . ASP A 1 78 ? -3.199 5.047 29.728 1.00 80.50 78 ASP A C 1
ATOM 603 O O . ASP A 1 78 ? -3.522 6.002 30.439 1.00 80.50 78 ASP A O 1
ATOM 607 N N . ASP A 1 79 ? -3.017 5.186 28.411 1.00 82.81 79 ASP A N 1
ATOM 608 C CA . ASP A 1 79 ? -3.211 6.467 27.724 1.00 82.81 79 ASP A CA 1
ATOM 609 C C . ASP A 1 79 ? -4.684 6.893 27.750 1.00 82.81 79 ASP A C 1
ATOM 611 O O . ASP A 1 79 ? -4.991 8.057 28.024 1.00 82.81 79 ASP A O 1
ATOM 615 N N . VAL A 1 80 ? -5.609 5.944 27.564 1.00 84.19 80 VAL A N 1
ATOM 616 C CA . VAL A 1 80 ? -7.052 6.200 27.694 1.00 84.19 80 VAL A CA 1
ATOM 617 C C . VAL A 1 80 ? -7.406 6.593 29.131 1.00 84.19 80 VAL A C 1
ATOM 619 O O . VAL A 1 80 ? -8.079 7.604 29.345 1.00 84.19 80 VAL A O 1
ATOM 622 N N . ALA A 1 81 ? -6.914 5.855 30.131 1.00 83.19 81 ALA A N 1
ATOM 623 C CA . ALA A 1 81 ? -7.150 6.157 31.542 1.00 83.19 81 ALA A CA 1
ATOM 624 C C . ALA A 1 81 ? -6.608 7.541 31.935 1.00 83.19 81 ALA A C 1
ATOM 626 O O . ALA A 1 81 ? -7.277 8.293 32.650 1.00 83.19 81 ALA A O 1
ATOM 627 N N . ARG A 1 82 ? -5.432 7.917 31.417 1.00 85.75 82 ARG A N 1
ATOM 628 C CA . ARG A 1 82 ? -4.828 9.236 31.632 1.00 85.75 82 ARG A CA 1
ATOM 629 C C . ARG A 1 82 ? -5.714 10.355 31.088 1.00 85.75 82 ARG A C 1
ATOM 631 O O . ARG A 1 82 ? -5.952 11.323 31.807 1.00 85.75 82 ARG A O 1
ATOM 638 N N . VAL A 1 83 ? -6.228 10.224 29.862 1.00 86.06 83 VAL A N 1
ATOM 639 C CA . VAL A 1 83 ? -7.113 11.236 29.252 1.00 86.06 83 VAL A CA 1
ATOM 640 C C . VAL A 1 83 ? -8.436 11.351 30.015 1.00 86.06 83 VAL A C 1
ATOM 642 O O . VAL A 1 83 ? -8.871 12.459 30.322 1.00 86.06 83 VAL A O 1
ATOM 645 N N . LEU A 1 84 ? -9.050 10.226 30.396 1.00 84.50 84 LEU A N 1
ATOM 646 C CA . LEU A 1 84 ? -10.289 10.221 31.187 1.00 84.50 84 LEU A CA 1
ATOM 647 C C . LEU A 1 84 ? -10.095 10.815 32.595 1.00 84.50 84 LEU A C 1
ATOM 649 O O . LEU A 1 84 ? -11.016 11.408 33.164 1.00 84.50 84 LEU A O 1
ATOM 653 N N . GLY A 1 85 ? -8.895 10.661 33.161 1.00 84.06 85 GLY A N 1
ATOM 654 C CA . GLY A 1 85 ? -8.511 11.208 34.460 1.00 84.06 85 GLY A CA 1
ATOM 655 C C . GLY A 1 85 ? -8.289 12.721 34.465 1.00 84.06 85 GLY A C 1
ATOM 656 O O . GLY A 1 85 ? -8.350 13.331 35.534 1.00 84.06 85 GLY A O 1
ATOM 657 N N . GLN A 1 86 ? -8.077 13.347 33.303 1.00 89.00 86 GLN A N 1
ATOM 658 C CA . GLN A 1 86 ? -7.829 14.784 33.228 1.00 89.00 86 GLN A CA 1
ATOM 659 C C . GLN A 1 86 ? -9.043 15.593 33.687 1.00 89.00 86 GLN A C 1
ATOM 661 O O . GLN A 1 86 ? -10.181 15.375 33.259 1.00 89.00 86 GLN A O 1
ATOM 666 N N . GLU A 1 87 ? -8.788 16.604 34.520 1.00 81.56 87 GLU A N 1
ATOM 667 C CA . GLU A 1 87 ? -9.841 17.484 35.026 1.00 81.56 87 GLU A CA 1
ATOM 668 C C . GLU A 1 87 ? -10.640 18.157 33.907 1.00 81.56 87 GLU A C 1
ATOM 670 O O . GLU A 1 87 ? -11.848 18.329 34.045 1.00 81.56 87 GLU A O 1
ATOM 675 N N . GLY A 1 88 ? -9.991 18.497 32.789 1.00 84.06 88 GLY A N 1
ATOM 676 C CA . GLY A 1 88 ? -10.655 19.081 31.623 1.00 84.06 88 GLY A CA 1
ATOM 677 C C . GLY A 1 88 ? -11.754 18.176 31.063 1.00 84.06 88 GLY A C 1
ATOM 678 O O . GLY A 1 88 ? -12.886 18.621 30.891 1.00 84.06 88 GLY A O 1
ATOM 679 N N . PHE A 1 89 ? -11.461 16.887 30.871 1.00 86.44 89 PHE A N 1
ATOM 680 C CA . PHE A 1 89 ? -12.437 15.915 30.376 1.00 86.44 89 PHE A CA 1
ATOM 681 C C . PHE A 1 89 ? -13.564 15.667 31.390 1.00 86.44 89 PHE A C 1
ATOM 683 O O . PHE A 1 89 ? -14.745 15.662 31.032 1.00 86.44 89 PHE A O 1
ATOM 690 N N . ARG A 1 90 ? -13.221 15.560 32.682 1.00 84.75 90 ARG A N 1
ATOM 691 C CA . ARG A 1 90 ? -14.201 15.397 33.774 1.00 84.75 90 ARG A CA 1
ATOM 692 C C . ARG A 1 90 ? -15.159 16.586 33.886 1.00 84.75 90 ARG A C 1
ATOM 694 O O . ARG A 1 90 ? -16.339 16.386 34.171 1.00 84.75 90 ARG A O 1
ATOM 701 N N . ARG A 1 91 ? -14.681 17.815 33.660 1.00 84.94 91 ARG A N 1
ATOM 702 C CA . ARG A 1 91 ? -15.521 19.027 33.638 1.00 84.94 91 ARG A CA 1
ATOM 703 C C . ARG A 1 91 ? -16.499 19.006 32.462 1.00 84.94 91 ARG A C 1
ATOM 705 O O . ARG A 1 91 ? -17.673 19.309 32.664 1.00 84.94 91 ARG A O 1
ATOM 712 N N . THR A 1 92 ? -16.047 18.595 31.276 1.00 85.94 92 THR A N 1
ATOM 713 C CA . THR A 1 92 ? -16.904 18.458 30.085 1.00 85.94 92 THR A CA 1
ATOM 714 C C . THR A 1 92 ? -17.983 17.396 30.285 1.00 85.94 92 THR A C 1
ATOM 716 O O . THR A 1 92 ? -19.153 17.668 30.029 1.00 85.94 92 THR A O 1
ATOM 719 N N . LEU A 1 93 ? -17.621 16.227 30.829 1.00 86.38 93 LEU A N 1
ATOM 720 C CA . LEU A 1 93 ? -18.588 15.178 31.167 1.00 86.38 93 LEU A CA 1
ATOM 721 C C . LEU A 1 93 ? -19.628 15.653 32.188 1.00 86.38 93 LEU A C 1
ATOM 723 O O . LEU A 1 93 ? -20.816 15.402 32.011 1.00 86.38 93 LEU A O 1
ATOM 727 N N . ARG A 1 94 ? -19.205 16.361 33.245 1.00 86.38 94 ARG A N 1
ATOM 728 C CA . ARG A 1 94 ? -20.133 16.895 34.255 1.00 86.38 94 ARG A CA 1
ATOM 729 C C . ARG A 1 94 ? -21.121 17.902 33.668 1.00 86.38 94 ARG A C 1
ATOM 731 O O . ARG A 1 94 ? -22.292 17.835 34.018 1.00 86.38 94 ARG A O 1
ATOM 738 N N . ARG A 1 95 ? -20.677 18.789 32.770 1.00 87.88 95 ARG A N 1
ATOM 739 C CA . ARG A 1 95 ? -21.577 19.719 32.065 1.00 87.88 95 ARG A CA 1
ATOM 740 C C . ARG A 1 95 ? -22.579 18.984 31.179 1.00 87.88 95 ARG A C 1
ATOM 742 O O . ARG A 1 95 ? -23.769 19.226 31.308 1.00 87.88 95 ARG A O 1
ATOM 749 N N . ALA A 1 96 ? -22.109 18.047 30.356 1.00 86.38 96 ALA A N 1
ATOM 750 C CA . ALA A 1 96 ? -22.964 17.309 29.427 1.00 86.38 96 ALA A CA 1
ATOM 751 C C . ALA A 1 96 ? -24.044 16.462 30.129 1.00 86.38 96 ALA A C 1
ATOM 753 O O . ALA A 1 96 ? -25.116 16.249 29.572 1.00 86.38 96 ALA A O 1
ATOM 754 N N . VAL A 1 97 ? -23.773 15.978 31.347 1.00 89.62 97 VAL A N 1
ATOM 755 C CA . VAL A 1 97 ? -24.750 15.236 32.163 1.00 89.62 97 VAL A CA 1
ATOM 756 C C . VAL A 1 97 ? -25.744 16.167 32.871 1.00 89.62 97 VAL A C 1
ATOM 758 O O . VAL A 1 97 ? -26.872 15.754 33.105 1.00 89.62 97 VAL A O 1
ATOM 761 N N . GLN A 1 98 ? -25.353 17.403 33.204 1.00 85.38 98 GLN A N 1
ATOM 762 C CA . GLN A 1 98 ? -26.230 18.397 33.844 1.00 85.38 98 GLN A CA 1
ATOM 763 C C . GLN A 1 98 ? -27.123 19.172 32.859 1.00 85.38 98 GLN A C 1
ATOM 765 O O . GLN A 1 98 ? -28.088 19.790 33.291 1.00 85.38 98 GLN A O 1
ATOM 770 N N . GLU A 1 99 ? -26.812 19.156 31.560 1.00 70.19 99 GLU A N 1
ATOM 771 C CA . GLU A 1 99 ? -27.615 19.785 30.493 1.00 70.19 99 GLU A CA 1
ATOM 772 C C . GLU A 1 99 ? -28.799 18.923 30.000 1.00 70.19 99 GLU A C 1
ATOM 774 O O . GLU A 1 99 ? -29.421 19.244 28.986 1.00 70.19 99 GLU A O 1
ATOM 779 N N . LYS A 1 100 ? -29.140 17.846 30.714 1.00 46.50 100 LYS A N 1
ATOM 780 C CA . LYS A 1 100 ? -30.350 17.040 30.500 1.00 46.50 100 LYS A CA 1
ATOM 781 C C . LYS A 1 100 ? -31.267 17.115 31.710 1.00 46.50 100 LYS A C 1
ATOM 783 O O . LYS A 1 100 ? -32.494 17.152 31.479 1.00 46.50 100 LYS A O 1
#

pLDDT: mean 85.27, std 8.99, range [46.5, 97.5]

Radius of gyration: 28.46 Å; chains: 1; bounding box: 69×35×70 Å